Protein AF-L8JS31-F1 (afdb_monomer)

Structure (mmCIF, N/CA/C/O backbone):
data_AF-L8JS31-F1
#
_entry.id   AF-L8JS31-F1
#
loop_
_atom_site.group_PDB
_atom_site.id
_atom_site.type_symbol
_atom_site.label_atom_id
_atom_site.label_alt_id
_atom_site.label_comp_id
_atom_site.label_asym_id
_atom_site.label_entity_id
_atom_site.label_seq_id
_atom_site.pdbx_PDB_ins_code
_atom_site.Cartn_x
_atom_site.Cartn_y
_atom_site.Cartn_z
_atom_site.occupancy
_atom_site.B_iso_or_equiv
_atom_site.auth_seq_id
_atom_site.auth_comp_id
_atom_site.auth_asym_id
_atom_site.auth_atom_id
_atom_site.pdbx_PDB_model_num
ATOM 1 N N . MET A 1 1 ? -24.616 8.003 -20.148 1.00 47.59 1 MET A N 1
ATOM 2 C CA . MET A 1 1 ? -23.536 7.292 -19.439 1.00 47.59 1 MET A CA 1
ATOM 3 C C . MET A 1 1 ? -24.165 6.310 -18.464 1.00 47.59 1 MET A C 1
ATOM 5 O O . MET A 1 1 ? -24.782 6.735 -17.501 1.00 47.59 1 MET A O 1
ATOM 9 N N . ALA A 1 2 ? -24.118 5.023 -18.802 1.00 60.09 2 ALA A N 1
ATOM 10 C CA . ALA A 1 2 ? -24.393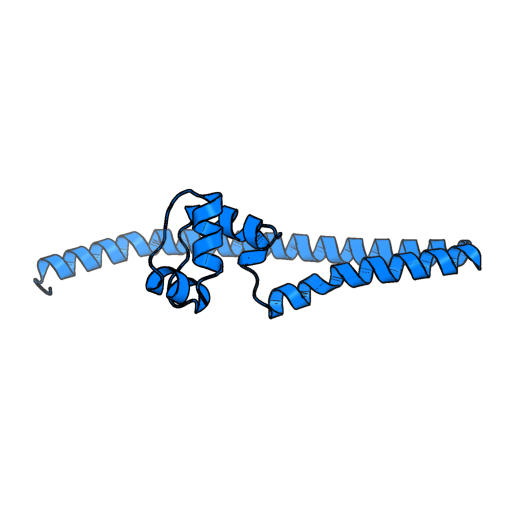 3.885 -17.915 1.00 60.09 2 ALA A CA 1
ATOM 11 C C . ALA A 1 2 ? -23.473 2.719 -18.334 1.00 60.09 2 ALA A C 1
ATOM 13 O O . ALA A 1 2 ? -23.862 1.558 -18.347 1.00 60.09 2 ALA A O 1
ATOM 14 N N . GLU A 1 3 ? -22.262 3.057 -18.785 1.00 74.44 3 GLU A N 1
ATOM 15 C CA . GLU A 1 3 ? -21.324 2.098 -19.368 1.00 74.44 3 GLU A CA 1
ATOM 16 C C . GLU A 1 3 ? -20.783 1.144 -18.298 1.00 74.44 3 GLU A C 1
ATOM 18 O O . GLU A 1 3 ? -20.643 -0.050 -18.545 1.00 74.44 3 GLU A O 1
ATOM 23 N N . LEU A 1 4 ? -20.579 1.651 -17.077 1.00 78.06 4 LEU A N 1
ATOM 24 C CA . LEU A 1 4 ? -20.181 0.844 -15.930 1.00 78.06 4 LEU A CA 1
ATOM 25 C C . LEU A 1 4 ? -21.269 -0.162 -15.531 1.00 78.06 4 LEU A C 1
ATOM 27 O O . LEU A 1 4 ? -20.961 -1.318 -15.268 1.00 78.06 4 LEU A O 1
ATOM 31 N N . GLY A 1 5 ? -22.540 0.254 -15.541 1.00 80.56 5 GLY A N 1
ATOM 32 C CA . GLY A 1 5 ? -23.676 -0.619 -15.227 1.00 80.56 5 GLY A CA 1
ATOM 33 C C . GLY A 1 5 ? -23.775 -1.799 -16.191 1.00 80.56 5 GLY A C 1
ATOM 34 O O . GLY A 1 5 ? -23.856 -2.940 -15.747 1.00 80.56 5 GLY A O 1
ATOM 35 N N . ASN A 1 6 ? -23.648 -1.527 -17.493 1.00 83.31 6 ASN A N 1
ATOM 36 C CA . ASN A 1 6 ? -23.655 -2.561 -18.528 1.00 83.31 6 ASN A CA 1
ATOM 37 C C . ASN A 1 6 ? -22.471 -3.535 -18.379 1.00 83.31 6 ASN A C 1
ATOM 39 O O . ASN A 1 6 ? -22.656 -4.741 -18.491 1.00 83.31 6 ASN A O 1
ATOM 43 N N . LYS A 1 7 ? -21.262 -3.033 -18.080 1.00 83.88 7 LYS A N 1
ATOM 44 C CA . LYS A 1 7 ? -20.069 -3.880 -17.872 1.00 83.88 7 LYS A CA 1
ATOM 45 C C . LYS A 1 7 ? -20.161 -4.732 -16.603 1.00 83.88 7 LYS A C 1
AT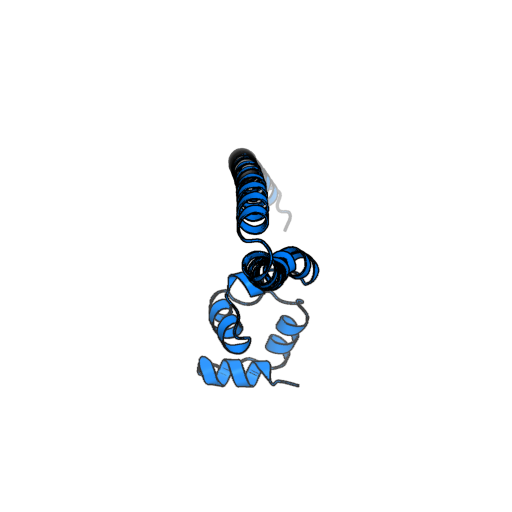OM 47 O O . LYS A 1 7 ? -19.695 -5.868 -16.587 1.00 83.88 7 LYS A O 1
ATOM 52 N N . ILE A 1 8 ? -20.767 -4.211 -15.534 1.00 84.00 8 ILE A N 1
ATOM 53 C CA . ILE A 1 8 ? -21.032 -4.997 -14.320 1.00 84.00 8 ILE A CA 1
ATOM 54 C C . ILE A 1 8 ? -22.042 -6.107 -14.628 1.00 84.00 8 ILE A C 1
ATOM 56 O O . ILE A 1 8 ? -21.832 -7.246 -14.210 1.00 84.00 8 ILE A O 1
ATOM 60 N N . GLU A 1 9 ? -23.108 -5.802 -15.368 1.00 86.75 9 GLU A N 1
ATOM 61 C CA . GLU A 1 9 ? -24.127 -6.779 -15.758 1.00 86.75 9 GLU A CA 1
ATOM 62 C C . GLU A 1 9 ? -23.553 -7.879 -16.659 1.00 86.75 9 GLU A C 1
ATOM 64 O O . GLU A 1 9 ? -23.812 -9.053 -16.415 1.00 86.75 9 GLU A O 1
ATOM 69 N N . GLU A 1 10 ? -22.692 -7.533 -17.618 1.00 85.88 10 GLU A N 1
ATOM 70 C CA . GLU A 1 10 ? -22.008 -8.497 -18.490 1.00 85.88 10 GLU A CA 1
ATOM 71 C C . GLU A 1 10 ? -21.162 -9.509 -17.697 1.00 85.88 10 GLU A C 1
ATOM 73 O O . GLU A 1 10 ? -21.152 -10.700 -18.003 1.00 85.88 10 GLU A O 1
ATOM 78 N N . ILE A 1 11 ? -20.478 -9.054 -16.644 1.00 83.44 11 ILE A N 1
ATOM 79 C CA . ILE A 1 11 ? -19.576 -9.903 -15.852 1.00 83.44 11 ILE A CA 1
ATOM 80 C C . ILE A 1 11 ? -20.322 -10.685 -14.764 1.00 83.44 11 ILE A C 1
ATOM 82 O O . ILE A 1 11 ? -19.937 -11.808 -14.436 1.00 83.44 11 ILE A O 1
ATOM 86 N N . THR A 1 12 ? -21.352 -10.093 -14.158 1.00 81.81 12 THR A N 1
ATOM 87 C CA . THR A 1 12 ? -22.025 -10.660 -12.973 1.00 81.81 12 THR A CA 1
ATOM 88 C C . THR A 1 12 ? -23.381 -11.287 -13.274 1.00 81.81 12 THR A C 1
ATOM 90 O O . THR A 1 12 ? -23.925 -11.985 -12.418 1.00 81.81 12 THR A O 1
ATOM 93 N N . GLY A 1 13 ? -23.952 -11.019 -14.450 1.00 82.00 13 GLY A N 1
ATOM 94 C CA . GLY A 1 13 ? -25.326 -11.374 -14.807 1.00 82.00 13 GLY A CA 1
ATOM 95 C C . GLY A 1 13 ? -26.392 -10.633 -13.991 1.00 82.00 13 GLY A C 1
ATOM 96 O O . GLY A 1 13 ? -27.567 -10.988 -14.060 1.00 82.00 13 GLY A O 1
ATOM 97 N N . LYS A 1 14 ? -26.001 -9.642 -13.177 1.00 80.25 14 LYS A N 1
ATOM 98 C CA . LYS A 1 14 ? -26.898 -8.859 -12.323 1.00 80.25 14 LYS A CA 1
ATOM 99 C C . LYS A 1 14 ? -26.965 -7.425 -12.833 1.00 80.25 14 LYS A C 1
ATOM 101 O O . LYS A 1 14 ? -25.970 -6.704 -12.802 1.00 80.25 14 LYS A O 1
ATOM 106 N N . GLY A 1 15 ? -28.155 -7.012 -13.254 1.00 78.31 15 GLY A N 1
ATOM 107 C CA . GLY A 1 15 ? -28.439 -5.620 -13.578 1.00 78.31 15 GLY A CA 1
ATOM 108 C C . GLY A 1 15 ? -28.459 -4.759 -12.315 1.00 78.31 15 GLY A C 1
ATOM 109 O O . GLY A 1 15 ? -29.036 -5.142 -11.294 1.00 78.31 15 GLY A O 1
ATOM 110 N N . TYR A 1 16 ? -27.841 -3.583 -12.387 1.00 78.94 16 TYR A N 1
ATOM 111 C CA . TYR A 1 16 ? -27.880 -2.582 -11.324 1.00 78.94 16 TYR A CA 1
ATOM 112 C C . TYR A 1 16 ? -28.659 -1.358 -11.789 1.00 78.94 16 TYR A C 1
ATOM 114 O O . TYR A 1 16 ? -28.521 -0.911 -12.928 1.00 78.94 16 TYR A O 1
ATOM 122 N N . ASP A 1 17 ? -29.462 -0.794 -10.887 1.00 81.81 17 ASP A N 1
ATO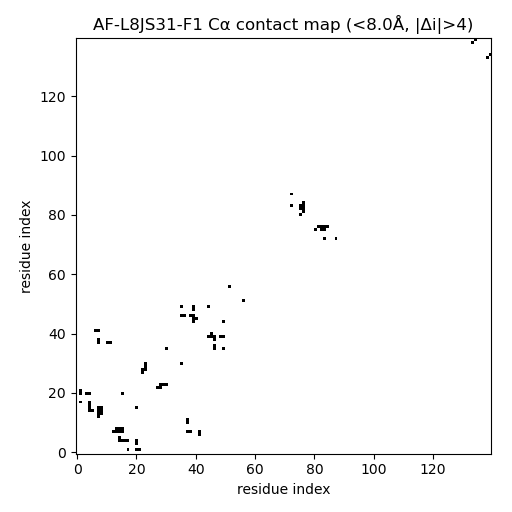M 123 C CA . ASP A 1 17 ? -30.203 0.429 -11.175 1.00 81.81 17 ASP A CA 1
ATOM 124 C C . ASP A 1 17 ? -29.240 1.574 -11.537 1.00 81.81 17 ASP A C 1
ATOM 126 O O . ASP A 1 17 ? -28.192 1.767 -10.909 1.00 81.81 17 ASP A O 1
ATOM 130 N N . ARG A 1 18 ? -29.602 2.356 -12.558 1.00 78.62 18 ARG A N 1
ATOM 131 C CA . ARG A 1 18 ? -28.770 3.443 -13.087 1.00 78.62 18 ARG A CA 1
ATOM 132 C C . ARG A 1 18 ? -28.418 4.481 -12.019 1.00 78.62 18 ARG A C 1
ATOM 134 O O . ARG A 1 18 ? -27.291 4.972 -12.014 1.00 78.62 18 ARG A O 1
ATOM 141 N N . HIS A 1 19 ? -29.344 4.803 -11.114 1.00 80.31 19 HIS A N 1
ATOM 142 C CA . HIS A 1 19 ? -29.069 5.712 -10.002 1.00 80.31 19 HIS A CA 1
ATOM 143 C C . HIS A 1 19 ? -28.061 5.119 -9.023 1.00 80.31 19 HIS A C 1
ATOM 145 O O . HIS A 1 19 ? -27.213 5.841 -8.508 1.00 80.31 19 HIS A O 1
ATOM 151 N N . VAL A 1 20 ? -28.116 3.807 -8.794 1.00 79.69 20 VAL A N 1
ATOM 152 C CA . VAL A 1 20 ? -27.188 3.113 -7.895 1.00 79.69 20 VAL A CA 1
ATOM 153 C C . VAL A 1 20 ? -25.770 3.131 -8.462 1.00 79.69 20 VAL A C 1
ATOM 155 O O . VAL A 1 20 ? -24.838 3.478 -7.738 1.00 79.69 20 VAL A O 1
ATOM 158 N N . VAL A 1 21 ? -25.616 2.838 -9.756 1.00 80.69 21 VAL A N 1
ATOM 159 C CA . VAL A 1 21 ? -24.320 2.905 -10.453 1.00 80.69 21 VAL A CA 1
ATOM 160 C C . VAL A 1 21 ? -23.765 4.328 -10.433 1.00 80.69 21 VAL A C 1
ATOM 162 O O . VAL A 1 21 ? -22.607 4.533 -10.079 1.00 80.69 21 VAL A O 1
ATOM 165 N N . TRP A 1 22 ? -24.606 5.321 -10.719 1.00 81.62 22 TRP A N 1
ATOM 166 C CA . TRP A 1 22 ? -24.212 6.727 -10.675 1.00 81.62 22 TRP A CA 1
ATOM 167 C C . TRP A 1 22 ? -23.741 7.168 -9.278 1.00 81.62 22 TRP A C 1
ATOM 169 O O . TRP A 1 22 ? -22.745 7.880 -9.149 1.00 81.62 22 TRP A O 1
ATOM 179 N N . SER A 1 23 ? -24.401 6.710 -8.208 1.00 79.81 23 SER A N 1
ATOM 180 C CA . SER A 1 23 ? -23.964 6.999 -6.836 1.00 79.81 23 SER A CA 1
ATOM 181 C C . SER A 1 23 ? -22.619 6.357 -6.483 1.00 79.81 23 SER A C 1
ATOM 183 O O . SER A 1 23 ? -21.886 6.931 -5.675 1.00 79.81 23 SER A O 1
ATOM 185 N N . TYR A 1 24 ? -22.275 5.206 -7.073 1.00 82.00 24 TYR A N 1
ATOM 186 C CA . TYR A 1 24 ? -20.936 4.621 -6.940 1.00 82.00 24 TYR A CA 1
ATOM 187 C C . TYR A 1 24 ? -19.887 5.468 -7.664 1.00 82.00 24 TYR A C 1
ATOM 189 O O . TYR A 1 24 ? -18.872 5.814 -7.067 1.00 82.00 24 TYR A O 1
ATOM 197 N N . GLU A 1 25 ? -20.158 5.876 -8.907 1.00 74.69 25 GLU A N 1
ATOM 198 C CA . GLU A 1 25 ? -19.249 6.710 -9.712 1.00 74.69 25 GLU A CA 1
ATOM 199 C C . GLU A 1 25 ? -18.958 8.070 -9.062 1.00 74.69 25 GLU A C 1
ATOM 201 O O . GLU A 1 25 ? -17.862 8.610 -9.194 1.00 74.69 25 GLU A O 1
ATOM 206 N N . LYS A 1 26 ? -19.933 8.637 -8.344 1.00 79.25 26 LYS A N 1
ATOM 207 C CA . LYS A 1 26 ? -19.778 9.908 -7.622 1.00 79.25 26 LYS A CA 1
ATOM 208 C C . LYS A 1 26 ? -19.216 9.761 -6.209 1.00 79.25 26 LYS A C 1
ATOM 210 O O . LYS A 1 26 ? -19.123 10.764 -5.506 1.00 79.25 26 LYS A O 1
ATOM 215 N N . GLY A 1 27 ? -18.898 8.542 -5.765 1.00 72.44 27 GLY A N 1
ATOM 216 C CA . GLY A 1 27 ? -18.432 8.282 -4.399 1.00 72.44 27 GLY A CA 1
ATOM 217 C C . GLY A 1 27 ? -19.473 8.596 -3.316 1.00 72.44 27 GLY A C 1
ATOM 218 O O . GLY A 1 27 ? -19.151 8.628 -2.133 1.00 72.44 27 GLY A O 1
ATOM 219 N N . GLN A 1 28 ? -20.733 8.817 -3.699 1.00 78.69 28 GLN A N 1
ATOM 220 C CA . GLN A 1 28 ? -21.830 9.122 -2.776 1.00 78.69 28 GLN A CA 1
ATOM 221 C C . GLN A 1 28 ? -22.340 7.872 -2.055 1.00 78.69 28 GLN A C 1
ATOM 223 O O . GLN A 1 28 ? -23.042 7.966 -1.049 1.00 78.69 28 GLN A O 1
ATOM 228 N N . ARG A 1 29 ? -21.992 6.687 -2.565 1.00 79.19 29 ARG A N 1
ATOM 229 C CA . ARG A 1 29 ? -22.321 5.401 -1.962 1.00 79.19 29 ARG A CA 1
ATOM 230 C C . ARG A 1 29 ? -21.096 4.498 -1.963 1.00 79.19 29 ARG A C 1
ATOM 232 O O . ARG A 1 29 ? -20.401 4.391 -2.968 1.00 79.19 29 ARG A O 1
ATOM 239 N N . LYS A 1 30 ? -20.871 3.794 -0.849 1.00 78.81 30 LYS A N 1
ATOM 240 C CA . LYS A 1 30 ? -19.844 2.748 -0.781 1.00 78.81 30 LYS A CA 1
ATOM 241 C C . LYS A 1 30 ? -20.201 1.602 -1.722 1.00 78.81 30 LYS A C 1
ATOM 243 O O . LYS A 1 30 ? -21.332 1.108 -1.703 1.00 78.81 30 LYS A O 1
ATOM 248 N N . VAL A 1 31 ? -19.220 1.179 -2.509 1.00 82.38 31 VAL A N 1
ATOM 249 C CA . VAL A 1 31 ? -19.338 0.007 -3.371 1.00 82.38 31 VAL A CA 1
ATOM 250 C C . VAL A 1 31 ? -19.411 -1.254 -2.490 1.00 82.38 31 VAL A C 1
ATOM 252 O O . VAL A 1 31 ? -18.585 -1.408 -1.588 1.00 82.38 31 VAL A O 1
ATOM 255 N N . PRO A 1 32 ? -20.390 -2.150 -2.709 1.00 84.12 32 PRO A N 1
ATOM 256 C CA . PRO A 1 32 ? -20.456 -3.451 -2.050 1.00 84.12 32 PRO A CA 1
ATOM 257 C C . PRO A 1 32 ? -19.171 -4.260 -2.237 1.00 84.12 32 PRO A C 1
ATOM 259 O O . PRO A 1 32 ? -18.605 -4.275 -3.328 1.00 84.12 32 PRO A O 1
ATOM 262 N N . ALA A 1 33 ? -18.754 -5.002 -1.207 1.00 81.19 33 ALA A N 1
ATOM 263 C CA . ALA A 1 33 ? -17.505 -5.763 -1.256 1.00 81.19 33 ALA A CA 1
ATOM 264 C C . ALA A 1 33 ? -17.456 -6.780 -2.414 1.00 81.19 33 ALA A C 1
ATOM 266 O O . ALA A 1 33 ? -16.416 -6.980 -3.034 1.00 81.19 33 ALA A O 1
ATOM 267 N N . GLU A 1 34 ? -18.610 -7.355 -2.755 1.00 83.81 34 GLU A N 1
ATOM 268 C CA . GLU A 1 34 ? -18.794 -8.301 -3.862 1.00 83.81 34 GLU A CA 1
ATOM 269 C C . GLU A 1 34 ? -18.476 -7.700 -5.241 1.00 83.81 34 GLU A C 1
ATOM 271 O O . GLU A 1 34 ? -18.117 -8.428 -6.164 1.00 83.81 34 GLU A O 1
ATOM 276 N N . LEU A 1 35 ? -18.587 -6.375 -5.390 1.00 86.12 35 LEU A N 1
ATOM 277 C CA . LEU A 1 35 ? -18.332 -5.680 -6.651 1.00 86.12 35 LEU A CA 1
ATOM 278 C C . LEU A 1 35 ? -16.881 -5.217 -6.802 1.00 86.12 35 LEU A C 1
ATOM 280 O O . LEU A 1 35 ? -16.468 -4.912 -7.916 1.00 86.12 35 LEU A O 1
ATOM 284 N N . ILE A 1 36 ? -16.084 -5.206 -5.730 1.00 85.31 36 ILE A N 1
ATOM 285 C CA . ILE A 1 36 ? -14.683 -4.755 -5.780 1.00 85.31 36 ILE A CA 1
ATOM 286 C C . ILE A 1 36 ? -13.858 -5.575 -6.796 1.00 85.31 36 ILE A C 1
ATOM 288 O O . ILE A 1 36 ? -13.220 -4.965 -7.656 1.00 85.31 36 ILE A O 1
ATOM 292 N N . PRO A 1 37 ? -13.891 -6.927 -6.803 1.00 86.50 37 PRO A N 1
ATOM 293 C CA . PRO A 1 37 ? -13.123 -7.711 -7.776 1.00 86.50 37 PRO A CA 1
ATOM 294 C C . PRO A 1 37 ? -13.620 -7.533 -9.215 1.00 86.50 37 PRO A C 1
ATOM 296 O O . PRO A 1 37 ? -12.839 -7.606 -10.163 1.00 86.50 37 PRO A O 1
ATOM 299 N N . VAL A 1 38 ? -14.924 -7.293 -9.383 1.00 86.88 38 VAL A N 1
ATOM 300 C CA . VAL A 1 38 ? -15.554 -7.061 -10.690 1.00 86.88 38 VAL A CA 1
ATOM 301 C C . VAL A 1 38 ? -15.073 -5.736 -11.268 1.00 86.88 38 VAL A C 1
ATOM 303 O O . VAL A 1 38 ? -14.631 -5.695 -12.411 1.00 86.88 38 VAL A O 1
ATOM 306 N N . LEU A 1 39 ? -15.091 -4.671 -10.465 1.00 86.00 39 LEU A N 1
ATOM 307 C CA . LEU A 1 39 ? -14.578 -3.364 -10.865 1.00 86.00 39 LEU A CA 1
ATOM 308 C C . LEU A 1 39 ? -13.083 -3.428 -11.184 1.00 86.00 39 LEU A C 1
ATOM 310 O O . LEU A 1 39 ? -12.665 -2.899 -12.208 1.00 86.00 39 LEU A O 1
ATOM 314 N N . ALA A 1 40 ? -12.294 -4.135 -10.373 1.00 84.31 40 ALA A N 1
ATOM 315 C CA . ALA A 1 40 ? -10.860 -4.295 -10.605 1.00 84.31 40 ALA A CA 1
ATOM 316 C C . ALA A 1 40 ? -10.601 -4.938 -11.977 1.00 84.31 40 ALA A C 1
ATOM 318 O O . ALA A 1 40 ? -9.796 -4.445 -12.765 1.00 84.31 40 ALA A O 1
ATOM 319 N N . ARG A 1 41 ? -11.386 -5.970 -12.321 1.00 86.12 41 ARG A N 1
ATOM 320 C CA . ARG A 1 41 ? -11.357 -6.608 -13.643 1.00 86.12 41 ARG A CA 1
ATOM 321 C C . ARG A 1 41 ? -11.803 -5.669 -14.771 1.00 86.12 41 ARG A C 1
ATOM 323 O O . ARG A 1 41 ? -11.164 -5.680 -15.816 1.00 86.12 41 ARG A O 1
ATOM 330 N N . ILE A 1 42 ? -12.854 -4.865 -14.577 1.00 85.94 42 ILE A N 1
ATOM 331 C CA . ILE A 1 42 ? -13.337 -3.888 -15.577 1.00 85.94 42 ILE A CA 1
ATOM 332 C C . ILE A 1 42 ? -12.261 -2.846 -15.894 1.00 85.94 42 ILE A C 1
ATOM 334 O O . ILE A 1 42 ? -12.072 -2.493 -17.056 1.00 85.94 42 ILE A O 1
ATOM 338 N N . PHE A 1 43 ? -11.567 -2.356 -14.868 1.00 83.06 43 PHE A N 1
ATOM 339 C CA . PHE A 1 43 ? -10.541 -1.325 -15.008 1.00 83.06 43 PHE A CA 1
ATOM 340 C C . PHE A 1 43 ? -9.144 -1.887 -15.310 1.00 83.06 43 PHE A C 1
ATOM 342 O O . PHE A 1 43 ? -8.231 -1.111 -15.572 1.00 83.06 43 PHE A O 1
ATOM 349 N N . GLY A 1 44 ? -8.966 -3.212 -15.306 1.00 83.00 44 GLY A N 1
ATOM 350 C CA . GLY A 1 44 ? -7.673 -3.852 -15.563 1.00 83.00 44 GLY A CA 1
ATOM 351 C C . GLY A 1 44 ? -6.628 -3.587 -14.474 1.00 83.00 44 GLY A C 1
ATOM 352 O O . GLY A 1 44 ? -5.436 -3.568 -14.766 1.00 83.00 44 GLY A O 1
ATOM 353 N N . VAL A 1 45 ? -7.066 -3.368 -13.234 1.00 83.06 45 VAL A N 1
ATOM 354 C CA . VAL A 1 45 ? -6.211 -3.049 -12.079 1.00 83.06 45 VAL A CA 1
ATOM 355 C C . VAL A 1 45 ? -6.361 -4.100 -10.979 1.00 83.06 45 VAL A C 1
ATOM 357 O O . VAL A 1 45 ? -7.264 -4.938 -11.022 1.00 83.06 45 VAL A O 1
ATOM 360 N N . THR A 1 46 ? -5.482 -4.082 -9.975 1.00 82.38 46 THR A N 1
ATOM 361 C CA . THR A 1 46 ? -5.673 -4.912 -8.776 1.00 82.38 46 THR A CA 1
ATOM 362 C C . THR A 1 46 ? -6.751 -4.313 -7.874 1.00 82.38 46 THR A C 1
ATOM 364 O O . THR A 1 46 ? -7.066 -3.126 -7.950 1.00 82.38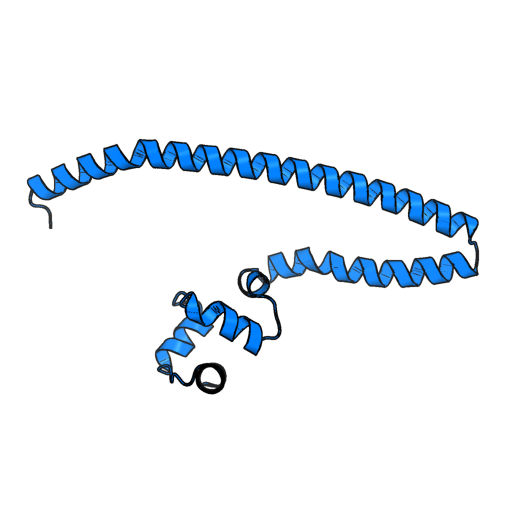 46 THR A O 1
ATOM 367 N N . THR A 1 47 ? -7.334 -5.131 -6.996 1.00 79.75 47 THR A N 1
ATOM 368 C CA . THR A 1 47 ? -8.337 -4.652 -6.033 1.00 79.75 47 THR A CA 1
ATOM 369 C C . THR A 1 47 ? -7.788 -3.554 -5.134 1.00 79.75 47 THR A C 1
ATOM 371 O O . THR A 1 47 ? -8.510 -2.611 -4.840 1.00 79.75 47 THR A O 1
ATOM 374 N N . ASP A 1 48 ? -6.512 -3.641 -4.759 1.00 74.69 48 ASP A N 1
ATOM 375 C CA . ASP A 1 48 ? -5.851 -2.659 -3.897 1.00 74.69 48 ASP A CA 1
ATOM 376 C C . ASP A 1 48 ? -5.726 -1.299 -4.598 1.00 74.69 48 ASP A C 1
ATOM 378 O O . ASP A 1 48 ? -5.936 -0.257 -3.982 1.00 74.69 48 ASP A O 1
ATOM 382 N N . MET A 1 49 ? -5.511 -1.305 -5.920 1.00 72.25 49 MET A N 1
ATOM 383 C CA . MET A 1 49 ? -5.414 -0.086 -6.727 1.00 72.25 49 MET A CA 1
ATOM 384 C C . MET A 1 49 ? -6.709 0.724 -6.808 1.00 72.25 49 MET A C 1
ATOM 386 O O . MET A 1 49 ? -6.649 1.917 -7.086 1.00 72.25 49 MET A O 1
ATOM 390 N N . LEU A 1 50 ? -7.869 0.118 -6.539 1.00 78.12 50 LEU A N 1
ATOM 391 C CA . LEU A 1 50 ? -9.146 0.839 -6.495 1.00 78.12 50 LEU A CA 1
ATOM 392 C C . LEU A 1 50 ? -9.310 1.713 -5.246 1.00 78.12 50 LEU A C 1
ATOM 394 O O . LEU A 1 50 ? -10.207 2.555 -5.214 1.00 78.12 50 LEU A O 1
ATOM 398 N N . PHE A 1 51 ? -8.497 1.486 -4.212 1.00 75.38 51 PHE A N 1
ATOM 399 C CA . PHE A 1 51 ? -8.596 2.198 -2.937 1.00 75.38 51 PHE A CA 1
ATOM 400 C C . PHE A 1 51 ? -7.584 3.328 -2.791 1.00 75.38 51 PHE A C 1
ATOM 402 O O . PHE A 1 51 ? -7.716 4.112 -1.855 1.00 75.38 51 PHE A O 1
ATOM 409 N N . TYR A 1 52 ? -6.620 3.436 -3.709 1.00 68.81 52 TYR A N 1
ATOM 410 C CA . TYR A 1 52 ? -5.678 4.545 -3.724 1.00 68.81 52 TYR A CA 1
ATOM 411 C C . TYR A 1 52 ? -6.292 5.773 -4.392 1.00 68.81 52 TYR A C 1
ATOM 413 O O . TYR A 1 52 ? -6.898 5.712 -5.463 1.00 68.81 52 TYR A O 1
ATOM 421 N N . THR A 1 53 ? -6.103 6.916 -3.753 1.00 66.69 53 THR A N 1
ATOM 422 C CA . THR A 1 53 ? -6.360 8.231 -4.325 1.00 66.69 53 THR A CA 1
ATOM 423 C C . THR A 1 53 ? -5.367 8.534 -5.444 1.00 66.69 53 THR A C 1
ATOM 425 O O . THR A 1 53 ? -4.282 7.960 -5.529 1.00 66.69 53 THR A O 1
ATOM 428 N N . GLU A 1 54 ? -5.710 9.487 -6.307 1.00 56.59 54 GLU A N 1
ATOM 429 C CA . GLU A 1 54 ? -4.823 9.939 -7.385 1.00 56.59 54 GLU A CA 1
ATOM 430 C C . GLU A 1 54 ? -3.485 10.490 -6.847 1.00 56.59 54 GLU A C 1
ATOM 432 O O . GLU A 1 54 ? -2.454 10.352 -7.501 1.00 56.59 54 GLU A O 1
ATOM 437 N N . ALA A 1 55 ? -3.483 11.034 -5.623 1.00 57.47 55 ALA A N 1
ATOM 438 C CA . ALA A 1 55 ? -2.278 11.450 -4.906 1.00 57.47 55 ALA A CA 1
ATOM 439 C C . ALA A 1 55 ? -1.421 10.251 -4.456 1.00 57.47 55 ALA A C 1
ATOM 441 O O . ALA A 1 55 ? -0.223 10.230 -4.724 1.00 57.47 55 ALA A O 1
ATOM 442 N N . GLU A 1 56 ? -2.028 9.217 -3.868 1.00 61.38 56 GLU A N 1
ATOM 443 C CA . GLU A 1 56 ? -1.331 7.983 -3.459 1.00 61.38 56 GLU A CA 1
ATOM 444 C C . GLU A 1 56 ? -0.812 7.187 -4.674 1.00 61.38 56 GLU A C 1
ATOM 446 O O . GLU A 1 56 ? 0.285 6.632 -4.652 1.00 61.38 56 GLU A O 1
ATOM 451 N N . LEU A 1 57 ? -1.547 7.194 -5.792 1.00 58.66 57 LEU A N 1
ATOM 452 C CA . LEU A 1 57 ? -1.076 6.649 -7.071 1.00 58.66 57 LEU A CA 1
ATOM 453 C C . LEU A 1 57 ? 0.094 7.457 -7.646 1.00 58.66 57 LEU A C 1
ATOM 455 O O . LEU A 1 57 ? 0.970 6.886 -8.294 1.00 58.66 57 LEU A O 1
ATOM 459 N N . HIS A 1 58 ? 0.129 8.774 -7.422 1.00 56.97 58 HIS A N 1
ATOM 460 C CA . HIS A 1 58 ? 1.245 9.622 -7.834 1.00 56.97 58 HIS A CA 1
ATOM 461 C C . HIS A 1 58 ? 2.517 9.339 -7.024 1.00 56.97 58 HIS A C 1
ATOM 463 O O . HIS A 1 58 ? 3.609 9.394 -7.584 1.00 56.97 58 HIS A O 1
ATOM 469 N N . GLU A 1 59 ? 2.393 8.979 -5.747 1.00 58.16 59 GLU A N 1
ATOM 470 C CA . GLU A 1 59 ? 3.512 8.492 -4.927 1.00 58.16 59 GLU A CA 1
ATOM 471 C C . GLU A 1 59 ? 4.010 7.112 -5.403 1.00 58.16 59 GLU A C 1
ATOM 473 O O . GLU A 1 59 ? 5.211 6.848 -5.418 1.00 58.16 59 GLU A O 1
ATOM 478 N N . LEU A 1 60 ? 3.121 6.257 -5.923 1.00 54.22 60 LEU A N 1
ATOM 479 C CA . LEU A 1 60 ? 3.492 4.969 -6.530 1.00 54.22 60 LEU A CA 1
ATOM 480 C C . LEU A 1 60 ? 4.196 5.091 -7.900 1.00 54.22 60 LEU A C 1
ATOM 482 O O . LEU A 1 60 ? 4.817 4.124 -8.354 1.00 54.22 60 LEU A O 1
ATOM 486 N N . LYS A 1 61 ? 4.187 6.268 -8.551 1.00 51.41 61 LYS A N 1
ATOM 487 C CA . LYS A 1 61 ? 4.921 6.518 -9.816 1.00 51.41 61 LYS A CA 1
ATOM 488 C C . LYS A 1 61 ? 6.446 6.420 -9.682 1.00 51.41 61 LYS A C 1
ATOM 490 O O . LYS A 1 61 ? 7.146 6.436 -10.693 1.00 51.41 61 LYS A O 1
ATOM 495 N N . HIS A 1 62 ? 6.983 6.237 -8.477 1.00 51.75 62 HIS A N 1
ATOM 496 C CA . HIS A 1 62 ? 8.380 5.839 -8.293 1.00 51.75 62 HIS A CA 1
ATOM 497 C C . HIS A 1 62 ? 8.719 4.483 -8.949 1.00 51.75 62 HIS A C 1
ATOM 499 O O . HIS A 1 62 ? 9.883 4.219 -9.253 1.00 51.75 62 HIS A O 1
ATOM 505 N N . ILE A 1 63 ? 7.728 3.651 -9.284 1.00 50.50 63 ILE A N 1
ATOM 506 C CA . ILE A 1 63 ? 7.960 2.414 -10.046 1.00 50.50 63 ILE A CA 1
ATOM 507 C C . ILE A 1 63 ? 8.410 2.709 -11.489 1.00 50.50 63 ILE A C 1
ATOM 509 O O . ILE A 1 63 ? 9.310 2.035 -11.992 1.00 50.50 63 ILE A O 1
ATOM 513 N N . ASP A 1 64 ? 7.886 3.757 -12.135 1.00 49.31 64 ASP A N 1
ATOM 514 C CA . ASP A 1 64 ? 8.329 4.137 -13.485 1.00 49.31 64 ASP A CA 1
ATOM 515 C C . ASP A 1 64 ? 9.788 4.6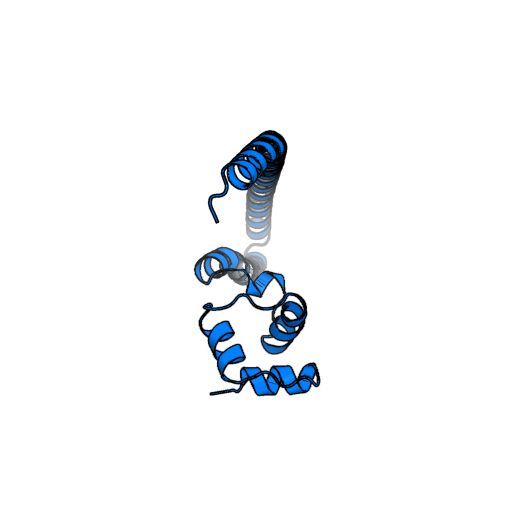07 -13.484 1.00 49.31 64 ASP A C 1
ATOM 517 O O . ASP A 1 64 ? 10.533 4.291 -14.413 1.00 49.31 64 ASP A O 1
ATOM 521 N N . THR A 1 65 ? 10.251 5.252 -12.404 1.00 51.19 65 THR A N 1
ATOM 522 C CA . THR A 1 65 ? 11.661 5.664 -12.283 1.00 51.19 65 THR A CA 1
ATOM 523 C C . THR A 1 65 ? 12.646 4.491 -12.241 1.00 51.19 65 THR A C 1
ATOM 525 O O . THR A 1 65 ? 13.766 4.630 -12.731 1.00 51.19 65 THR A O 1
ATOM 528 N N . LEU A 1 66 ? 12.248 3.305 -11.760 1.00 51.59 66 LEU A N 1
ATOM 529 C CA . LEU A 1 66 ? 13.106 2.109 -11.797 1.00 51.59 66 LEU A CA 1
ATOM 530 C C . LEU A 1 66 ? 13.370 1.633 -13.234 1.00 51.59 66 LEU A C 1
ATOM 532 O O . LEU A 1 66 ? 14.466 1.161 -13.545 1.00 51.59 66 LEU A O 1
ATOM 536 N N . THR A 1 67 ? 12.386 1.791 -14.120 1.00 50.84 67 THR A N 1
ATOM 537 C CA . THR A 1 67 ? 12.478 1.355 -15.519 1.00 50.84 67 THR A CA 1
ATOM 538 C C . THR A 1 67 ? 13.368 2.294 -16.334 1.00 50.84 67 THR A C 1
ATOM 540 O O . THR A 1 67 ? 14.196 1.832 -17.123 1.00 50.84 67 THR A O 1
ATOM 543 N N . THR A 1 68 ? 13.269 3.605 -16.095 1.00 54.62 68 THR A N 1
ATOM 544 C CA . THR A 1 68 ? 14.159 4.617 -16.688 1.00 54.62 68 THR A CA 1
ATOM 545 C C . THR A 1 68 ? 15.603 4.431 -16.220 1.00 54.62 68 THR A C 1
ATOM 547 O O . THR A 1 68 ? 16.517 4.422 -17.042 1.00 54.62 68 THR A O 1
ATOM 550 N N . ASN A 1 69 ? 15.806 4.148 -14.929 1.00 62.91 69 ASN A N 1
ATOM 551 C CA . ASN A 1 69 ? 17.133 3.906 -14.362 1.00 62.91 69 ASN A CA 1
ATOM 552 C C . ASN A 1 69 ? 17.832 2.687 -15.000 1.00 62.91 69 ASN A C 1
ATOM 554 O O . ASN A 1 69 ? 19.030 2.728 -15.274 1.00 62.91 69 ASN A O 1
ATOM 558 N N . LEU A 1 70 ? 17.098 1.610 -15.306 1.00 62.28 70 LEU A N 1
ATOM 559 C CA . LEU A 1 70 ? 17.643 0.404 -15.952 1.00 62.28 70 LEU A CA 1
ATOM 560 C C . LEU A 1 70 ? 18.217 0.662 -17.354 1.00 62.28 70 LEU A C 1
ATOM 562 O O . LEU A 1 70 ? 19.226 0.058 -17.727 1.00 62.28 70 LEU A O 1
ATOM 566 N N . ALA A 1 71 ? 17.588 1.541 -18.135 1.00 68.62 71 ALA A N 1
ATOM 567 C CA . ALA A 1 71 ? 18.077 1.907 -19.463 1.00 68.62 71 ALA A CA 1
ATOM 568 C C . ALA A 1 71 ? 19.389 2.706 -19.382 1.00 68.62 71 ALA A C 1
ATOM 570 O O . ALA A 1 71 ? 20.305 2.471 -20.176 1.00 68.62 71 ALA A O 1
ATOM 571 N N . ASP A 1 72 ? 19.503 3.589 -18.392 1.00 71.00 72 ASP A N 1
ATOM 572 C CA . ASP A 1 72 ? 20.703 4.393 -18.164 1.00 71.00 72 ASP A CA 1
ATOM 573 C C . ASP A 1 72 ? 21.868 3.544 -17.636 1.00 71.00 72 ASP A C 1
ATOM 575 O O . ASP A 1 72 ? 22.994 3.693 -18.115 1.00 71.00 72 ASP A O 1
ATOM 579 N N . TYR A 1 73 ? 21.607 2.565 -16.760 1.00 66.94 73 TYR A N 1
ATOM 580 C CA . TYR A 1 73 ? 22.625 1.596 -16.333 1.00 66.94 73 TYR A CA 1
ATOM 581 C C . TYR A 1 73 ? 23.155 0.745 -17.479 1.00 66.94 73 TYR A C 1
ATOM 583 O O . TYR A 1 73 ? 24.357 0.496 -17.543 1.00 66.94 73 TYR A O 1
ATOM 591 N N . ARG A 1 74 ? 22.290 0.319 -18.406 1.00 66.25 74 ARG A N 1
ATOM 592 C CA . ARG A 1 74 ? 22.720 -0.444 -19.587 1.00 66.25 74 ARG A CA 1
ATOM 593 C C . ARG A 1 74 ? 23.647 0.379 -20.477 1.00 66.25 74 ARG A C 1
ATOM 595 O O . ARG A 1 74 ? 24.726 -0.095 -20.819 1.00 66.25 74 ARG A O 1
ATOM 602 N N . LYS A 1 75 ? 23.286 1.633 -20.763 1.00 74.50 75 LYS A N 1
ATOM 603 C CA . LYS A 1 75 ? 24.147 2.560 -21.517 1.00 74.50 75 LYS A CA 1
ATOM 604 C C . LYS A 1 75 ? 25.459 2.859 -20.791 1.00 74.50 75 LYS A C 1
ATOM 606 O O . LYS A 1 75 ? 26.498 2.998 -21.430 1.00 74.50 75 LYS A O 1
ATOM 611 N N . MET A 1 76 ? 25.435 2.972 -19.463 1.00 74.06 76 MET A N 1
ATOM 612 C CA . MET A 1 76 ? 26.648 3.194 -18.677 1.00 74.06 76 MET A CA 1
ATOM 613 C C . MET A 1 76 ? 27.550 1.954 -18.683 1.00 74.06 76 MET A C 1
ATOM 615 O O . MET A 1 76 ? 28.755 2.098 -18.842 1.00 74.06 76 MET A O 1
ATOM 619 N N . ALA A 1 77 ? 26.980 0.748 -18.606 1.00 70.81 77 ALA A N 1
ATOM 620 C CA . ALA A 1 77 ? 27.723 -0.511 -18.647 1.00 70.81 77 ALA A CA 1
ATOM 621 C C . ALA A 1 77 ? 28.390 -0.783 -20.007 1.00 70.81 77 ALA A C 1
ATOM 623 O O . ALA A 1 77 ? 29.457 -1.389 -20.044 1.00 70.81 77 ALA A O 1
ATOM 624 N N . GLU A 1 78 ? 27.794 -0.314 -21.107 1.00 76.69 78 GLU A N 1
ATOM 625 C CA . GLU A 1 78 ? 28.389 -0.393 -22.450 1.00 76.69 78 GLU A CA 1
ATOM 626 C C . GLU A 1 78 ? 29.630 0.502 -22.608 1.00 76.69 78 GLU A C 1
ATOM 628 O O . GLU A 1 78 ? 30.536 0.162 -23.365 1.00 76.69 78 GLU A O 1
ATOM 633 N N . ASN A 1 79 ? 29.687 1.627 -21.886 1.00 80.50 79 ASN A N 1
ATOM 634 C CA . ASN A 1 79 ? 30.766 2.613 -22.006 1.00 80.50 79 ASN A CA 1
ATOM 635 C C . ASN A 1 79 ? 31.838 2.484 -20.910 1.00 80.50 79 ASN A C 1
ATOM 637 O O . ASN A 1 79 ? 33.019 2.690 -21.179 1.00 80.50 79 ASN A O 1
ATOM 641 N N . ASP A 1 80 ? 31.435 2.164 -19.679 1.00 85.50 80 ASP A N 1
ATOM 642 C CA . ASP A 1 80 ? 32.308 2.001 -18.515 1.00 85.50 80 ASP A CA 1
ATOM 643 C C . ASP A 1 80 ? 31.682 1.002 -17.516 1.00 85.50 80 ASP A C 1
ATOM 645 O O . ASP A 1 80 ? 30.939 1.384 -16.599 1.00 85.50 80 ASP A O 1
ATOM 649 N N . PRO A 1 81 ? 31.963 -0.304 -17.678 1.00 80.38 81 PRO A N 1
ATOM 650 C CA . PRO A 1 81 ? 31.358 -1.346 -16.855 1.00 80.38 81 PRO A CA 1
ATOM 651 C C . PRO A 1 81 ? 31.772 -1.252 -15.383 1.00 80.38 81 PRO A C 1
ATOM 653 O O . PRO A 1 81 ? 30.980 -1.600 -14.509 1.00 80.38 81 PRO A O 1
ATOM 656 N N . ALA A 1 82 ? 32.973 -0.749 -15.079 1.00 80.62 82 ALA A N 1
ATOM 657 C CA . ALA A 1 82 ? 33.426 -0.594 -13.699 1.00 80.62 82 ALA A CA 1
ATOM 658 C C . ALA A 1 82 ? 32.612 0.486 -12.976 1.00 80.62 82 ALA A C 1
ATOM 660 O O . ALA A 1 82 ? 32.125 0.264 -11.866 1.00 80.62 82 ALA A O 1
ATOM 661 N N . LYS A 1 83 ? 32.395 1.630 -13.632 1.00 82.31 83 LYS A N 1
ATOM 662 C CA . LYS A 1 83 ? 31.566 2.709 -13.088 1.00 82.31 83 LYS A CA 1
ATOM 663 C C . LYS A 1 83 ? 30.100 2.299 -12.939 1.00 82.31 83 LYS A C 1
ATOM 665 O O . LYS A 1 83 ? 29.490 2.610 -11.918 1.00 82.31 83 LYS A O 1
ATOM 670 N N . ALA A 1 84 ? 29.555 1.561 -13.907 1.00 76.12 84 ALA A N 1
ATOM 671 C CA . ALA A 1 84 ? 28.184 1.060 -13.839 1.00 76.12 84 ALA A CA 1
ATOM 672 C C . ALA A 1 84 ? 27.966 0.111 -12.646 1.00 76.12 84 ALA A C 1
ATOM 674 O O . ALA A 1 84 ? 26.940 0.198 -11.975 1.00 76.12 84 ALA A O 1
ATOM 675 N N . VAL A 1 85 ? 28.940 -0.757 -12.346 1.00 79.00 85 VAL A N 1
ATOM 676 C CA . VAL A 1 85 ? 28.887 -1.655 -11.181 1.00 79.00 85 VAL A CA 1
ATOM 677 C C . VAL A 1 85 ? 28.936 -0.876 -9.868 1.00 79.00 85 VAL A C 1
ATOM 679 O O . VAL A 1 85 ? 28.153 -1.171 -8.970 1.00 79.00 85 VAL A O 1
ATOM 682 N N . VAL A 1 86 ? 29.814 0.125 -9.744 1.00 83.31 86 VAL A N 1
ATOM 683 C CA . VAL A 1 86 ? 29.896 0.948 -8.523 1.00 83.31 86 VAL A CA 1
ATOM 684 C C . VAL A 1 86 ? 28.584 1.693 -8.275 1.00 83.31 86 VAL A C 1
ATOM 686 O O . VAL A 1 86 ? 28.063 1.655 -7.164 1.00 83.31 86 VAL A O 1
ATOM 689 N N . GLU A 1 87 ? 28.012 2.318 -9.305 1.00 81.06 87 GLU A N 1
ATOM 690 C CA . GLU A 1 87 ? 26.741 3.032 -9.165 1.00 81.06 87 GLU A CA 1
ATOM 691 C C . GLU A 1 87 ? 25.586 2.070 -8.831 1.00 81.06 87 GLU A C 1
ATOM 693 O O . GLU A 1 87 ? 24.777 2.356 -7.949 1.00 81.06 87 GLU A O 1
ATOM 698 N N . ALA A 1 88 ? 25.544 0.887 -9.454 1.00 77.94 88 ALA A N 1
ATOM 699 C CA . ALA A 1 88 ? 24.550 -0.134 -9.130 1.00 77.94 88 ALA A CA 1
ATOM 700 C C . ALA A 1 88 ? 24.658 -0.620 -7.672 1.00 77.94 88 ALA A C 1
ATOM 702 O O . ALA A 1 88 ? 23.634 -0.826 -7.021 1.00 77.94 88 ALA A O 1
ATOM 703 N N . LEU A 1 89 ? 25.876 -0.775 -7.142 1.00 77.44 89 LEU A N 1
ATOM 704 C CA . LEU A 1 89 ? 26.099 -1.142 -5.740 1.00 77.44 89 LEU A CA 1
ATOM 705 C C . LEU A 1 89 ? 25.655 -0.034 -4.779 1.00 77.44 89 LEU A C 1
ATOM 707 O O . LEU A 1 89 ? 24.958 -0.330 -3.811 1.00 77.44 89 LEU A O 1
ATOM 711 N N . ASN A 1 90 ? 25.985 1.228 -5.069 1.00 81.12 90 ASN A N 1
ATOM 712 C CA . ASN A 1 90 ? 25.550 2.367 -4.253 1.00 81.12 90 ASN A CA 1
ATOM 713 C C . ASN A 1 90 ? 24.020 2.438 -4.173 1.00 81.12 90 ASN A C 1
ATOM 715 O O . ASN A 1 90 ? 23.442 2.597 -3.102 1.00 81.12 90 ASN A O 1
ATOM 719 N N . ARG A 1 91 ? 23.352 2.242 -5.309 1.00 80.00 91 ARG A N 1
ATOM 720 C CA . ARG A 1 91 ? 21.888 2.260 -5.410 1.00 80.00 91 ARG A CA 1
ATOM 721 C C . ARG A 1 91 ? 21.234 1.085 -4.713 1.00 80.00 91 ARG A C 1
ATOM 723 O O . ARG A 1 91 ? 20.172 1.239 -4.116 1.00 80.00 91 ARG A O 1
ATOM 730 N N . LEU A 1 92 ? 21.868 -0.084 -4.767 1.00 80.38 92 LEU A N 1
ATOM 731 C CA . LEU A 1 92 ? 21.432 -1.239 -3.997 1.00 80.38 92 LEU A CA 1
ATOM 732 C C . LEU A 1 92 ? 21.513 -0.949 -2.492 1.00 80.38 92 LEU A C 1
ATOM 734 O O . LEU A 1 92 ? 20.594 -1.304 -1.759 1.00 80.38 92 LEU A O 1
ATOM 738 N N . GLU A 1 93 ? 22.572 -0.279 -2.036 1.00 79.88 93 GLU A N 1
ATOM 739 C CA . GLU A 1 93 ? 22.726 0.118 -0.635 1.00 79.88 93 GLU A CA 1
ATOM 740 C C . GLU A 1 93 ? 21.681 1.168 -0.213 1.00 79.88 93 GLU A C 1
ATOM 742 O O . GLU A 1 93 ? 21.078 1.045 0.856 1.00 79.88 93 GLU A O 1
ATOM 747 N N . GLU A 1 94 ? 21.415 2.171 -1.057 1.00 79.62 94 GLU A N 1
ATOM 748 C CA . GLU A 1 94 ? 20.338 3.152 -0.852 1.00 79.62 94 GLU A CA 1
ATOM 749 C C . GLU A 1 94 ? 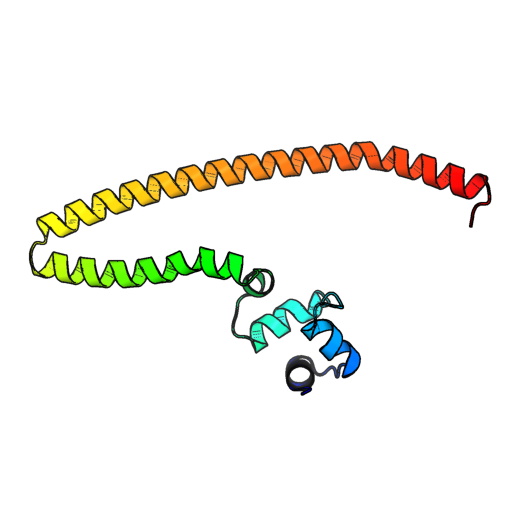18.975 2.461 -0.720 1.00 79.62 94 GLU A C 1
ATOM 751 O O . GLU A 1 94 ? 18.270 2.661 0.272 1.00 79.62 94 GLU A O 1
ATOM 756 N N . ALA A 1 95 ? 18.643 1.575 -1.663 1.00 78.81 95 ALA A N 1
ATOM 757 C CA . ALA A 1 95 ? 17.393 0.824 -1.649 1.00 78.81 95 ALA A CA 1
ATOM 758 C C . ALA A 1 95 ? 17.278 -0.080 -0.410 1.00 78.81 95 ALA A C 1
ATOM 760 O O . ALA A 1 95 ? 16.206 -0.197 0.181 1.00 78.81 95 ALA A O 1
ATOM 761 N N . GLN A 1 96 ? 18.374 -0.702 0.035 1.00 77.25 96 GLN A N 1
ATOM 762 C CA . GLN A 1 96 ? 18.383 -1.497 1.267 1.00 77.25 96 GLN A CA 1
ATOM 763 C C . GLN A 1 96 ? 18.084 -0.648 2.506 1.00 77.25 96 GLN A C 1
ATOM 765 O O . GLN A 1 96 ? 17.310 -1.080 3.366 1.00 77.25 96 GLN A O 1
ATOM 770 N N . LYS A 1 97 ? 18.659 0.558 2.597 1.00 79.81 97 LYS A N 1
ATOM 771 C CA . LYS A 1 97 ? 18.379 1.501 3.691 1.00 79.81 97 LYS A CA 1
ATOM 772 C C . LYS A 1 97 ? 16.920 1.944 3.680 1.00 79.81 97 LYS A C 1
ATOM 774 O O . LYS A 1 97 ? 16.280 1.952 4.730 1.00 79.81 97 LYS A O 1
ATOM 779 N N . GLU A 1 98 ? 16.378 2.253 2.507 1.00 81.69 98 GLU A N 1
ATOM 780 C CA . GLU A 1 98 ? 14.978 2.645 2.354 1.00 81.69 98 GLU A CA 1
ATOM 781 C C . GLU A 1 98 ? 14.020 1.508 2.738 1.00 81.69 98 GLU A C 1
ATOM 783 O O . GLU A 1 98 ? 13.105 1.715 3.535 1.00 81.69 98 GLU A O 1
ATOM 788 N N . ILE A 1 99 ? 14.282 0.280 2.278 1.00 80.50 99 ILE A N 1
ATOM 789 C CA . ILE A 1 99 ? 13.518 -0.914 2.671 1.00 80.50 99 ILE A CA 1
ATOM 790 C C . ILE A 1 99 ? 13.546 -1.106 4.189 1.00 80.50 99 ILE A C 1
ATOM 792 O O . ILE A 1 99 ? 12.524 -1.454 4.783 1.00 80.50 99 ILE A O 1
ATOM 796 N N . GLN A 1 100 ? 14.698 -0.906 4.832 1.00 80.00 100 GLN A N 1
ATOM 797 C CA . GLN A 1 100 ? 14.802 -1.037 6.281 1.00 80.00 100 GLN A CA 1
ATOM 798 C C . GLN A 1 100 ? 13.978 0.038 7.003 1.00 80.00 100 GLN A C 1
ATOM 800 O O . GLN A 1 100 ? 13.209 -0.292 7.904 1.00 80.00 100 GLN A O 1
ATOM 805 N N . ASN A 1 101 ? 14.052 1.289 6.548 1.00 80.94 101 ASN A N 1
ATOM 806 C CA . ASN A 1 101 ? 13.244 2.382 7.082 1.00 80.94 101 ASN A CA 1
ATOM 807 C C . ASN A 1 101 ? 11.735 2.107 6.936 1.00 80.94 101 ASN A C 1
ATOM 809 O O . ASN A 1 101 ? 10.976 2.254 7.893 1.00 80.94 101 ASN A O 1
ATOM 813 N N . LEU A 1 102 ? 11.293 1.637 5.766 1.00 84.38 102 LEU A N 1
ATOM 814 C CA . LEU A 1 102 ? 9.895 1.267 5.529 1.00 84.38 102 LEU A CA 1
ATOM 815 C C . LEU A 1 102 ? 9.446 0.105 6.428 1.00 84.38 102 LEU A C 1
ATOM 817 O O . LEU A 1 102 ? 8.336 0.130 6.957 1.00 84.38 102 LEU A O 1
ATOM 821 N N . LYS A 1 103 ? 10.304 -0.897 6.664 1.00 81.94 103 LYS A N 1
ATOM 822 C CA . LYS A 1 103 ? 10.011 -1.986 7.614 1.00 81.94 103 LYS A CA 1
ATOM 823 C C . LYS A 1 103 ? 9.803 -1.468 9.035 1.00 81.94 103 LYS A C 1
ATOM 825 O O . LYS A 1 103 ? 8.885 -1.929 9.717 1.00 81.94 103 LYS A O 1
ATOM 830 N N . ASP A 1 104 ? 10.627 -0.523 9.471 1.00 85.50 104 ASP A N 1
ATOM 831 C CA . ASP A 1 104 ? 10.515 0.067 10.804 1.00 85.50 104 ASP A CA 1
ATOM 832 C C . ASP A 1 104 ? 9.235 0.908 10.935 1.00 85.50 104 ASP A C 1
ATOM 834 O O . ASP A 1 104 ? 8.517 0.787 11.930 1.00 85.50 104 ASP A O 1
ATOM 838 N N . GLN A 1 105 ? 8.867 1.663 9.895 1.00 86.94 105 GLN A N 1
ATOM 839 C CA . GLN A 1 105 ? 7.588 2.381 9.839 1.00 86.94 105 GLN A CA 1
ATOM 840 C C . GLN A 1 105 ? 6.387 1.431 9.906 1.00 86.94 105 GLN A C 1
ATOM 842 O O . GLN A 1 105 ? 5.491 1.635 10.722 1.00 86.94 105 GLN A O 1
ATOM 847 N N . ILE A 1 106 ? 6.387 0.346 9.123 1.00 85.50 106 ILE A N 1
ATOM 848 C CA . ILE A 1 106 ? 5.326 -0.677 9.164 1.00 85.50 106 ILE A CA 1
ATOM 849 C C . ILE A 1 106 ? 5.191 -1.265 10.572 1.00 85.50 106 ILE A C 1
ATOM 851 O O . ILE A 1 106 ? 4.077 -1.464 11.062 1.00 85.50 106 ILE A O 1
ATOM 855 N N . LYS A 1 107 ? 6.314 -1.539 11.243 1.00 87.62 107 LYS A N 1
ATOM 856 C CA . LYS A 1 107 ? 6.309 -2.043 12.619 1.00 87.62 107 LYS A CA 1
ATOM 857 C C . LYS A 1 107 ? 5.677 -1.036 13.584 1.00 87.62 107 LYS A C 1
ATOM 859 O O . LYS A 1 107 ? 4.873 -1.440 14.423 1.00 87.62 107 LYS A O 1
ATOM 864 N N . ASN A 1 108 ? 5.998 0.249 13.449 1.00 88.06 108 ASN A N 1
ATOM 865 C CA . ASN A 1 108 ? 5.409 1.306 14.270 1.00 88.06 108 ASN A CA 1
ATOM 866 C C . ASN A 1 108 ? 3.900 1.428 14.032 1.00 88.06 108 ASN A C 1
ATOM 868 O O . ASN A 1 108 ? 3.135 1.325 14.990 1.00 88.06 108 ASN A O 1
ATOM 872 N N . TYR A 1 109 ? 3.459 1.513 12.774 1.00 89.50 109 TYR A N 1
ATOM 873 C CA . TYR A 1 109 ? 2.032 1.579 12.444 1.00 89.50 109 TYR A CA 1
ATOM 874 C C . TYR A 1 109 ? 1.255 0.357 12.933 1.00 89.50 109 TYR A C 1
ATOM 876 O O . TYR A 1 109 ? 0.119 0.479 13.389 1.00 89.50 109 TYR A O 1
ATOM 884 N N . LYS A 1 110 ? 1.866 -0.832 12.906 1.00 88.25 110 LYS A N 1
ATOM 885 C CA . LYS A 1 110 ? 1.250 -2.036 13.465 1.00 88.25 110 LYS A CA 1
ATOM 886 C C . LYS A 1 110 ? 1.044 -1.923 14.979 1.00 88.25 110 LYS A C 1
ATOM 888 O O . LYS A 1 110 ? -0.034 -2.259 15.466 1.00 88.25 110 LYS A O 1
ATOM 893 N N . ASN A 1 111 ? 2.038 -1.421 15.709 1.00 88.94 111 ASN A N 1
ATOM 894 C CA . ASN A 1 111 ? 1.931 -1.215 17.156 1.00 88.94 111 ASN A CA 1
ATOM 895 C C . ASN A 1 111 ? 0.878 -0.149 17.506 1.00 88.94 111 ASN A C 1
ATOM 897 O O . ASN A 1 111 ? 0.110 -0.321 18.456 1.00 88.94 111 ASN A O 1
ATOM 901 N N . GLU A 1 112 ? 0.808 0.938 16.735 1.00 90.69 112 GLU A N 1
ATOM 902 C CA . GLU A 1 112 ? -0.220 1.974 16.895 1.00 90.69 112 GLU A CA 1
ATOM 903 C C . GLU A 1 112 ? -1.620 1.402 16.652 1.00 90.69 112 GLU A C 1
ATOM 905 O O . GLU A 1 112 ? -2.517 1.585 17.475 1.00 90.69 112 GLU A O 1
ATOM 910 N N . ALA A 1 113 ? -1.801 0.622 15.582 1.00 88.25 113 ALA A N 1
ATOM 911 C CA . ALA A 1 113 ? -3.065 -0.045 15.289 1.00 88.25 113 ALA A CA 1
ATOM 912 C C . ALA A 1 113 ? -3.489 -1.017 16.406 1.00 88.25 113 ALA A C 1
ATOM 914 O O . ALA A 1 113 ? -4.666 -1.062 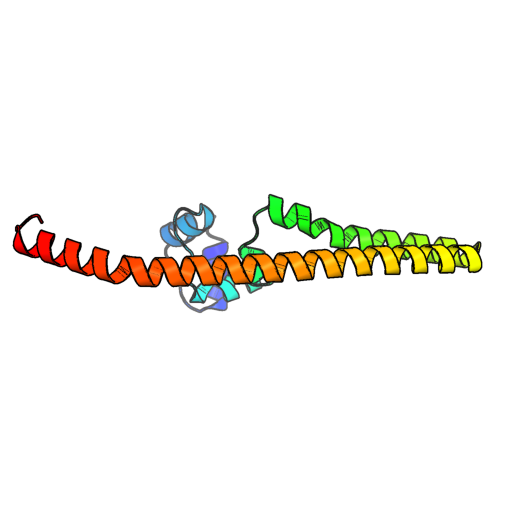16.776 1.00 88.25 113 ALA A O 1
ATOM 915 N N . GLU A 1 114 ? -2.550 -1.775 16.981 1.00 90.25 114 GLU A N 1
ATOM 916 C CA . GLU A 1 114 ? -2.813 -2.635 18.142 1.00 90.25 114 GLU A CA 1
ATOM 917 C C . GLU A 1 114 ? -3.208 -1.822 19.384 1.00 90.25 114 GLU A C 1
ATOM 919 O O . GLU A 1 114 ? -4.143 -2.202 20.096 1.00 90.25 114 GLU A O 1
ATOM 924 N N . THR A 1 115 ? -2.567 -0.673 19.603 1.00 92.56 115 THR A N 1
ATOM 925 C CA . THR A 1 115 ? -2.892 0.249 20.702 1.00 92.56 115 THR A CA 1
ATOM 926 C C . THR A 1 115 ? -4.306 0.807 20.553 1.00 92.56 115 THR A C 1
ATOM 928 O O . THR A 1 115 ? -5.122 0.656 21.465 1.00 92.56 115 THR A O 1
ATOM 931 N N . TYR A 1 116 ? -4.653 1.351 19.383 1.00 92.12 116 TYR A N 1
ATOM 932 C CA . TYR A 1 116 ? -6.002 1.854 19.113 1.00 92.12 116 TYR A CA 1
ATOM 933 C C . TYR A 1 116 ? -7.064 0.760 19.227 1.00 92.12 116 TYR A C 1
ATOM 935 O O . TYR A 1 116 ? -8.151 0.992 19.760 1.00 92.12 116 TYR A O 1
ATOM 943 N N . LYS A 1 117 ? -6.754 -0.465 18.789 1.00 92.31 117 LYS A N 1
ATOM 944 C CA . LYS A 1 117 ? -7.650 -1.613 18.963 1.00 92.31 117 LYS A CA 1
ATOM 945 C C . LYS A 1 117 ? -7.895 -1.911 20.445 1.00 92.31 117 LYS A C 1
ATOM 947 O O . LYS A 1 117 ? -9.040 -2.137 20.835 1.00 92.31 117 LYS A O 1
ATOM 952 N N . ALA A 1 118 ? -6.853 -1.888 21.274 1.00 92.62 118 ALA A N 1
ATOM 953 C CA . ALA A 1 118 ? -6.983 -2.103 22.712 1.00 92.62 118 ALA A CA 1
ATOM 954 C C . ALA A 1 118 ? -7.796 -0.991 23.398 1.00 92.62 118 ALA A C 1
ATOM 956 O O . ALA A 1 118 ? -8.611 -1.273 24.277 1.00 92.62 118 ALA A O 1
ATOM 957 N N . GLU A 1 119 ? -7.612 0.266 22.996 1.00 92.50 119 GLU A N 1
ATOM 958 C CA . GLU A 1 119 ? -8.404 1.393 23.498 1.00 92.50 119 GLU A CA 1
ATOM 959 C C . GLU A 1 119 ? -9.881 1.281 23.106 1.00 92.50 119 GLU A C 1
ATOM 961 O O . GLU A 1 119 ? -10.757 1.437 23.959 1.00 92.50 119 GLU A O 1
ATOM 966 N N . LEU A 1 120 ? -10.174 0.912 21.856 1.00 90.69 120 LEU A N 1
ATOM 967 C CA . LEU A 1 120 ? -11.541 0.657 21.401 1.00 90.69 120 LEU A CA 1
ATOM 968 C C . LEU A 1 120 ? -12.230 -0.436 22.229 1.00 90.69 120 LEU A C 1
ATOM 970 O O . LEU A 1 120 ? -13.382 -0.264 22.632 1.00 90.69 120 LEU A O 1
ATOM 974 N N . GLU A 1 121 ? -11.534 -1.535 22.537 1.00 90.31 121 GLU A N 1
ATOM 975 C CA . GLU A 1 121 ? -12.075 -2.592 23.403 1.00 90.31 121 GLU A CA 1
ATOM 976 C C . GLU A 1 121 ? -12.365 -2.105 24.832 1.00 90.31 121 GLU A C 1
ATOM 978 O O . GLU A 1 121 ? -13.325 -2.564 25.451 1.00 90.31 121 GLU A O 1
ATOM 983 N N . LYS A 1 122 ? -11.610 -1.128 25.353 1.00 91.56 122 LYS A N 1
ATOM 984 C CA . LYS A 1 122 ? -11.885 -0.515 26.666 1.00 91.56 122 LYS A CA 1
ATOM 985 C C . LYS A 1 122 ? -13.090 0.424 26.648 1.00 91.56 122 LYS A C 1
ATOM 987 O O . LYS A 1 122 ? -13.783 0.538 27.658 1.00 91.56 122 LYS A O 1
ATOM 992 N N . VAL A 1 123 ? -13.347 1.101 25.530 1.00 91.38 123 VAL A N 1
ATOM 993 C CA . VAL A 1 123 ? -14.444 2.078 25.406 1.00 91.38 123 VAL A CA 1
ATOM 994 C C . VAL A 1 123 ? -15.791 1.396 25.124 1.00 91.38 123 VAL A C 1
ATOM 996 O O . VAL A 1 123 ? -16.827 1.850 25.620 1.00 91.38 123 VAL A O 1
ATOM 999 N N . LYS A 1 124 ? -15.799 0.263 24.408 1.00 89.06 124 LYS A N 1
ATOM 1000 C CA . LYS A 1 124 ? -17.017 -0.508 24.073 1.00 89.06 124 LYS A CA 1
ATOM 1001 C C . LYS A 1 124 ? -17.957 -0.793 25.264 1.00 89.06 124 LYS A C 1
ATOM 1003 O O . LYS A 1 124 ? -19.161 -0.565 25.123 1.00 89.06 124 LYS A O 1
ATOM 1008 N N . PRO A 1 125 ? -17.486 -1.263 26.437 1.00 89.62 125 PRO A N 1
ATOM 1009 C CA . PRO A 1 125 ? -18.349 -1.522 27.590 1.00 89.62 125 PRO A CA 1
ATOM 1010 C C . PRO A 1 125 ? -19.018 -0.257 28.129 1.00 89.62 125 PRO A C 1
ATOM 1012 O O . PRO A 1 125 ? -20.164 -0.311 28.573 1.00 89.62 125 PRO A O 1
ATOM 1015 N N . THR A 1 126 ? -18.315 0.876 28.091 1.00 89.62 126 THR A N 1
ATOM 1016 C CA . THR A 1 126 ? -18.836 2.170 28.542 1.00 89.62 126 THR A CA 1
ATOM 1017 C C . THR A 1 126 ? -19.950 2.646 27.622 1.00 89.62 126 THR A C 1
ATOM 1019 O O . THR A 1 126 ? -21.021 2.991 28.113 1.00 89.62 126 THR A O 1
ATOM 1022 N N . ILE A 1 127 ? -19.753 2.553 26.302 1.00 88.56 127 ILE A N 1
ATOM 1023 C CA . ILE A 1 127 ? -20.807 2.832 25.316 1.00 88.56 127 ILE A CA 1
ATOM 1024 C C . ILE A 1 127 ? -22.020 1.936 25.577 1.00 88.56 127 ILE A C 1
ATOM 1026 O O . ILE A 1 127 ? -23.130 2.436 25.700 1.00 88.56 127 ILE A O 1
ATOM 1030 N N . LYS A 1 128 ? -21.815 0.625 25.768 1.00 89.44 128 LYS A N 1
ATOM 1031 C CA . LYS A 1 128 ? -22.911 -0.318 26.043 1.00 89.44 128 LYS A CA 1
ATOM 1032 C C . LYS A 1 128 ? -23.696 0.033 27.312 1.00 89.44 128 LYS A C 1
ATOM 1034 O O . LYS A 1 128 ? -24.914 -0.124 27.340 1.00 89.44 128 LYS A O 1
ATOM 1039 N N . LYS A 1 129 ? -23.015 0.499 28.366 1.00 88.88 129 LYS A N 1
ATOM 1040 C CA . LYS A 1 129 ? -23.671 0.984 29.590 1.00 88.88 129 LYS A CA 1
ATOM 1041 C C . LYS A 1 129 ? -24.485 2.246 29.316 1.00 88.88 129 LYS A C 1
ATOM 1043 O O . LYS A 1 129 ? -25.636 2.297 29.725 1.00 88.88 129 LYS A O 1
ATOM 1048 N N . ILE A 1 130 ? -23.906 3.225 28.622 1.00 88.81 130 ILE A N 1
ATOM 1049 C CA . ILE A 1 130 ? -24.577 4.487 28.284 1.00 88.81 130 ILE A CA 1
ATOM 1050 C C . ILE A 1 130 ? -25.811 4.229 27.415 1.00 88.81 130 ILE A C 1
ATOM 1052 O O . ILE A 1 130 ? -26.878 4.719 27.762 1.00 88.81 130 ILE A O 1
ATOM 1056 N N . SER A 1 131 ? -25.707 3.404 26.367 1.00 86.19 131 SER A N 1
ATOM 1057 C CA . SER A 1 131 ? -26.858 3.016 25.540 1.00 86.19 131 SER A CA 1
ATOM 1058 C C . SER A 1 131 ? -27.974 2.408 26.387 1.00 86.19 131 SER A C 1
ATOM 1060 O O . SER A 1 131 ? -29.104 2.865 26.314 1.00 86.19 131 SER A O 1
ATOM 1062 N N . LYS A 1 132 ? -27.645 1.482 27.300 1.00 87.00 132 LYS A N 1
ATOM 1063 C CA . LYS A 1 132 ? -28.641 0.895 28.209 1.00 87.00 132 LYS A CA 1
ATOM 1064 C C . LYS A 1 132 ? -29.317 1.941 29.107 1.00 87.00 132 LYS A C 1
ATOM 1066 O O . LYS A 1 132 ? -30.491 1.794 29.428 1.00 87.00 132 LYS A O 1
ATOM 1071 N N . TYR A 1 133 ? -28.587 2.963 29.558 1.00 87.12 133 TYR A N 1
ATOM 1072 C CA . TYR A 1 133 ? -29.176 4.051 30.343 1.00 87.12 133 TYR A CA 1
ATOM 1073 C C . TYR A 1 133 ? -30.084 4.949 29.500 1.00 87.12 133 TYR A C 1
ATOM 1075 O O . TYR A 1 133 ? -31.130 5.346 29.997 1.00 87.12 133 TYR A O 1
ATOM 1083 N N . ILE A 1 134 ? -29.719 5.237 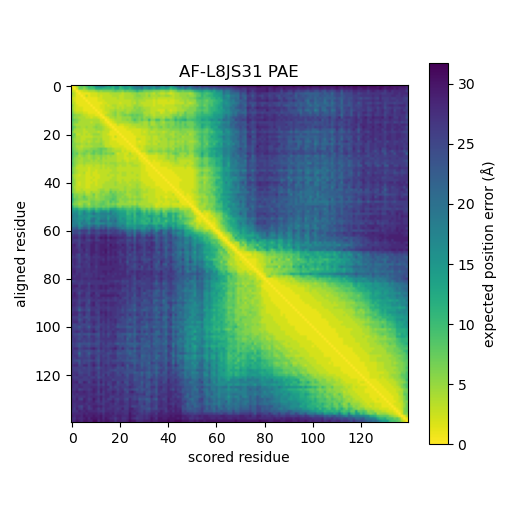28.249 1.00 83.00 134 ILE A N 1
ATOM 1084 C CA . ILE A 1 134 ? -30.563 5.998 27.317 1.00 83.00 134 ILE A CA 1
ATOM 1085 C C . ILE A 1 134 ? -31.870 5.239 27.049 1.00 83.00 134 ILE A C 1
ATOM 1087 O O . ILE A 1 134 ? -32.940 5.819 27.226 1.00 83.00 134 ILE A O 1
ATOM 1091 N N . ASP A 1 135 ? -31.790 3.932 26.770 1.00 84.44 135 ASP A N 1
ATOM 1092 C CA . ASP A 1 135 ? -32.962 3.069 26.555 1.00 84.44 135 ASP A CA 1
ATOM 1093 C C . ASP A 1 135 ? -33.903 3.065 27.777 1.00 84.44 135 ASP A C 1
ATOM 1095 O O . ASP A 1 135 ? -35.125 3.067 27.647 1.00 84.44 135 ASP A O 1
ATOM 1099 N N . LEU A 1 136 ? -33.340 3.080 28.993 1.00 80.62 136 LEU A N 1
ATOM 1100 C CA . LEU A 1 136 ? -34.106 3.129 30.246 1.00 80.62 136 LEU A CA 1
ATOM 1101 C C . LEU A 1 136 ? -34.731 4.502 30.530 1.00 80.62 136 LEU A C 1
ATOM 1103 O O . LEU A 1 136 ? -35.706 4.575 31.275 1.00 80.62 136 LEU A O 1
ATOM 1107 N N . LEU A 1 137 ? -34.165 5.577 29.980 1.00 82.00 137 LEU A N 1
ATOM 1108 C CA . LEU A 1 137 ? -34.666 6.943 30.143 1.00 82.00 137 LEU A CA 1
ATOM 1109 C C . LEU A 1 137 ? -35.738 7.309 29.104 1.00 82.00 137 LEU A C 1
ATOM 1111 O O . LEU A 1 137 ? -36.300 8.397 29.196 1.00 82.00 137 LEU A O 1
ATOM 1115 N N . GLY A 1 138 ? -36.052 6.413 28.160 1.00 59.00 138 GLY A N 1
ATOM 1116 C CA . GLY A 1 138 ? -37.139 6.596 27.193 1.00 59.00 138 GLY A CA 1
ATOM 1117 C C . GLY A 1 138 ? -36.896 7.719 26.181 1.00 59.00 138 GLY A C 1
ATOM 1118 O O . GLY A 1 138 ? -37.855 8.302 25.682 1.00 59.00 138 GLY A O 1
ATOM 1119 N N . TYR A 1 139 ? -35.632 8.051 25.912 1.00 57.44 139 TYR A N 1
ATOM 1120 C CA . TYR A 1 139 ? -35.262 8.928 24.804 1.00 57.44 139 TYR A CA 1
ATOM 1121 C C . TYR A 1 139 ? -35.152 8.078 23.529 1.00 57.44 139 TYR A C 1
ATOM 1123 O O . TYR A 1 139 ? -34.123 7.436 23.322 1.00 57.44 139 TYR A O 1
ATOM 1131 N N . ASP A 1 140 ? -36.227 8.058 22.732 1.00 54.84 140 ASP A N 1
ATOM 1132 C CA . ASP A 1 140 ? -36.233 7.599 21.328 1.00 54.84 140 ASP A CA 1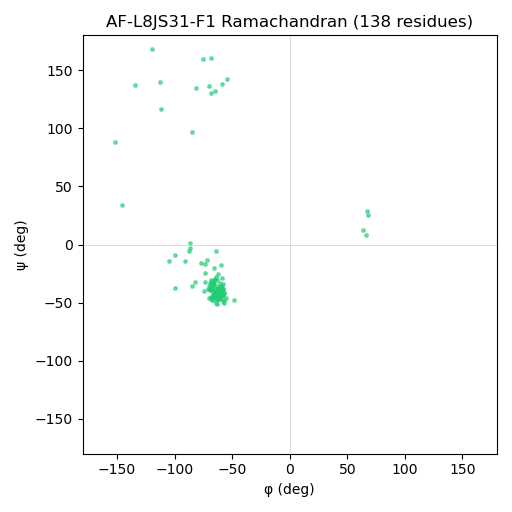
ATOM 1133 C C . ASP A 1 140 ? -35.502 8.594 20.405 1.00 54.84 140 ASP A C 1
ATOM 1135 O O . ASP A 1 140 ? -35.656 9.826 20.606 1.00 54.84 140 ASP A O 1
#

Radius of gyration: 25.25 Å; Cα contacts (8 Å, |Δi|>4): 53; chains: 1; bounding box: 71×23×53 Å

Secondary structure (DSSP, 8-state):
--HHHHHHHHHHS----HHHHHHHHTTSSPPPGGGHHHHHHHHTS-TGGGSS-HHHHHHHTHHHHHHHHHHHHHHHHHH-HHHHHHHHHHHHHHHHHHHHHHHHHHHHHHHHHHHHHHHHHHHHHHHHHHHHHHHHHT--

pLDDT: mean 78.02, std 11.29, range [47.59, 92.62]

Sequence (140 aa):
MAELGNKIEEITGKGYDRHVVWSYEKGQRKVPAELIPVLARIFGVTTDMLFYTEAELHELKHIDTLTTNLADYRKMAENDPAKAVVEALNRLEEAQKEIQNLKDQIKNYKNEAETYKAELEKVKPTIKKISKYIDLLGYD

Solvent-accessible surface area (backbone atoms only — not comparable to full-atom values): 8057 Å² total; per-residue (Å²): 141,61,66,67,37,53,53,47,20,74,75,68,76,50,83,59,58,68,69,60,48,50,29,41,76,67,66,75,38,86,74,57,77,85,49,43,63,54,50,15,59,75,73,73,49,54,61,71,63,74,73,52,50,76,67,57,50,59,64,55,49,60,58,59,53,56,59,56,49,52,55,52,46,53,58,37,38,76,77,40,50,69,59,32,50,53,53,52,51,54,50,51,51,52,50,51,51,50,52,51,53,53,51,53,50,52,52,50,54,50,54,49,53,52,51,54,52,54,51,50,63,65,47,48,61,55,52,54,51,51,51,54,51,41,65,74,68,69,69,129

InterPro domains:
  IPR001387 Cro/C1-type, helix-turn-helix domain [PS50943] (15-50)
  IPR010982 Lambda repressor-like, DNA-binding domain superfamily [G3DSA:1.10.260.40] (1-110)
  IPR010982 Lambda repressor-like, DNA-binding domain superfamily [SSF47413] (15-56)

Organism: NCBI:txid1237149

Nearest PDB structures (foldseek):
  3r1f-assembly9_Q  TM=5.112E-01  e=7.958E-01  Mycobacterium tuberculosis
  2awi-assembly1_F  TM=3.823E-01  e=6.076E-01  Enterococcus faecalis
  3u3w-assembly1_B  TM=4.549E-01  e=2.189E+00  Bacillus thuringiensis Bt407

Mean predicted aligned error: 16.03 Å

Foldseek 3Di:
DQVVQVQLCVVPVDGDDSVVSVCVVVVVDDDDPVCLVSVCVVVVHDSVVVPDDPVSVVVVCVVVVVVVVVVVLVVCCVVPVVVSVVVVVVVVVVVVVVVVVVVVVVVVVVVVVVVVVVVVVVCVVVVVVVVVVCVVVPDD